Protein AF-A0A954HGY5-F1 (afdb_monomer_lite)

Secondary structure (DSSP, 8-state):
----TT-TTTT---------BTTB--EEEEEETTEEEEEETTTTEEEEEE---S-S--------SSS----------PPPPSS--

Radius of gyration: 15.25 Å; chains: 1; bounding box: 36×39×39 Å

Structure (mmCIF, N/CA/C/O backbone):
data_AF-A0A954HGY5-F1
#
_entry.id   AF-A0A954HGY5-F1
#
loop_
_atom_site.group_PDB
_atom_site.id
_atom_site.type_symbol
_atom_site.label_atom_id
_atom_site.label_alt_id
_atom_site.label_comp_id
_atom_site.label_asym_id
_atom_site.label_entity_id
_atom_site.label_seq_id
_atom_site.pdbx_PDB_ins_code
_atom_site.Cartn_x
_atom_site.Cartn_y
_atom_site.Cartn_z
_atom_site.occupancy
_atom_site.B_iso_or_equiv
_atom_site.auth_seq_id
_atom_site.auth_comp_id
_atom_site.auth_asym_id
_atom_site.auth_atom_id
_atom_site.pdbx_PDB_model_num
ATOM 1 N N . SER A 1 1 ? 5.378 8.008 -9.673 1.00 68.62 1 SER A N 1
ATOM 2 C CA . SER A 1 1 ? 6.177 7.115 -10.543 1.00 68.62 1 SER A CA 1
ATOM 3 C C . SER A 1 1 ? 7.187 7.948 -11.325 1.00 68.62 1 SER A C 1
ATOM 5 O O . SER A 1 1 ? 6.972 9.148 -11.430 1.00 68.62 1 SER A O 1
ATOM 7 N N . GLY A 1 2 ? 8.277 7.350 -11.818 1.00 85.69 2 GLY A N 1
ATOM 8 C CA . GLY A 1 2 ? 9.243 8.011 -12.702 1.00 85.69 2 GLY A CA 1
ATOM 9 C C . GLY A 1 2 ? 8.839 7.860 -14.168 1.00 85.69 2 GLY A C 1
ATOM 10 O O . GLY A 1 2 ? 8.300 8.789 -14.755 1.00 85.69 2 GLY A O 1
ATOM 11 N N . ASN A 1 3 ? 9.053 6.675 -14.744 1.00 88.62 3 ASN A N 1
ATOM 12 C CA . ASN A 1 3 ? 8.661 6.380 -16.124 1.00 88.62 3 ASN A CA 1
ATOM 13 C C . ASN A 1 3 ? 7.153 6.075 -16.209 1.00 88.62 3 ASN A C 1
ATOM 15 O O . ASN A 1 3 ? 6.666 5.191 -15.497 1.00 88.62 3 ASN A O 1
ATOM 19 N N . VAL A 1 4 ? 6.425 6.809 -17.057 1.00 93.75 4 VAL A N 1
ATOM 20 C CA . VAL A 1 4 ? 4.964 6.684 -17.238 1.00 93.75 4 VAL A CA 1
ATOM 21 C C . VAL A 1 4 ? 4.499 6.811 -18.698 1.00 93.75 4 VAL A C 1
ATOM 23 O O . VAL A 1 4 ? 3.328 6.576 -18.982 1.00 93.75 4 VAL A O 1
ATOM 26 N N . ASP A 1 5 ? 5.393 7.136 -19.638 1.00 93.19 5 ASP A N 1
ATOM 27 C CA . ASP A 1 5 ? 5.026 7.551 -21.007 1.00 93.19 5 ASP A CA 1
ATOM 28 C C . ASP A 1 5 ? 4.505 6.405 -21.889 1.00 93.19 5 ASP A C 1
ATOM 30 O O . ASP A 1 5 ? 3.996 6.621 -22.987 1.00 93.19 5 ASP A O 1
ATOM 34 N N . PHE A 1 6 ? 4.619 5.166 -21.414 1.00 93.62 6 PHE A N 1
ATOM 35 C CA . PHE A 1 6 ? 4.206 3.972 -22.146 1.00 93.62 6 PHE A CA 1
ATOM 36 C C . PHE A 1 6 ? 2.683 3.792 -22.215 1.00 93.62 6 PHE A C 1
ATOM 38 O O . PHE A 1 6 ? 2.211 3.039 -23.067 1.00 93.62 6 PHE A O 1
ATOM 45 N N . HIS A 1 7 ? 1.906 4.429 -21.330 1.00 95.56 7 HIS A N 1
ATOM 46 C CA . HIS A 1 7 ? 0.445 4.359 -21.380 1.00 95.56 7 HIS A CA 1
ATOM 47 C C . HIS A 1 7 ? -0.222 5.553 -20.684 1.00 95.56 7 HIS A C 1
ATOM 49 O O . HIS A 1 7 ? 0.037 5.832 -19.517 1.00 95.56 7 HIS A O 1
ATOM 55 N N . SER A 1 8 ? -1.163 6.211 -21.365 1.00 95.00 8 SER A N 1
ATOM 56 C CA . SER A 1 8 ? -1.820 7.438 -20.880 1.00 95.00 8 SER A CA 1
ATOM 57 C C . SER A 1 8 ? -2.623 7.266 -19.588 1.00 95.00 8 SER A C 1
ATOM 59 O O . SER A 1 8 ? -2.752 8.212 -18.820 1.00 95.00 8 SER A O 1
ATOM 61 N N . ALA A 1 9 ? -3.150 6.067 -19.332 1.00 93.62 9 ALA A N 1
ATOM 62 C CA . ALA A 1 9 ? -3.872 5.763 -18.094 1.00 93.62 9 ALA A CA 1
ATOM 63 C C . ALA A 1 9 ? -2.955 5.393 -16.912 1.00 93.62 9 ALA A C 1
ATOM 65 O O . ALA A 1 9 ? -3.442 5.229 -15.801 1.00 93.62 9 ALA A O 1
ATOM 66 N N . PHE A 1 10 ? -1.647 5.222 -17.137 1.00 94.31 10 PHE A N 1
ATOM 67 C CA . PHE A 1 10 ? -0.720 4.804 -16.087 1.00 94.31 10 PHE A CA 1
ATOM 68 C C . PHE A 1 10 ? -0.503 5.842 -14.969 1.00 94.31 10 PHE A C 1
ATOM 70 O O . PHE A 1 10 ? -0.472 5.433 -13.811 1.00 94.31 10 PHE A O 1
ATOM 77 N N . PRO A 1 11 ? -0.381 7.164 -15.228 1.00 93.50 11 PRO A N 1
ATOM 78 C CA . PRO A 1 11 ? -0.289 8.174 -14.167 1.00 93.50 11 PRO A CA 1
ATOM 79 C C . PRO A 1 11 ? -1.655 8.457 -13.504 1.00 93.50 11 PRO A C 1
ATOM 81 O O . PRO A 1 11 ? -2.038 9.608 -13.299 1.00 93.50 11 PRO A O 1
ATOM 84 N N . GLY A 1 12 ? -2.408 7.402 -13.202 1.00 92.19 12 GLY A N 1
ATOM 85 C CA . GLY A 1 12 ? -3.713 7.467 -12.564 1.00 92.19 12 GLY A CA 1
ATOM 86 C C . GLY A 1 12 ? -3.630 7.657 -11.052 1.00 92.19 12 GLY A C 1
ATOM 87 O O . GLY A 1 12 ? -2.593 7.458 -10.419 1.00 92.19 12 GLY A O 1
ATOM 88 N N . ARG A 1 13 ? -4.770 8.031 -10.471 1.00 94.50 13 ARG A N 1
ATOM 89 C CA . ARG A 1 13 ? -4.999 7.993 -9.030 1.00 94.50 13 ARG A CA 1
ATOM 90 C C . ARG A 1 13 ? -5.954 6.846 -8.728 1.00 94.50 13 ARG A C 1
ATOM 92 O O . ARG A 1 13 ? -6.996 6.729 -9.371 1.00 94.50 13 ARG A O 1
ATOM 99 N N . HIS A 1 14 ? -5.587 6.030 -7.751 1.00 94.44 14 HIS A N 1
ATOM 100 C CA . HIS A 1 14 ? -6.403 4.933 -7.256 1.00 94.44 14 HIS A CA 1
ATOM 101 C C . HIS A 1 14 ? -6.778 5.213 -5.803 1.00 94.44 14 HIS A C 1
ATOM 103 O O . HIS A 1 14 ? -5.924 5.572 -4.993 1.00 94.44 14 HIS A O 1
ATOM 109 N N . ASP A 1 15 ? -8.055 5.042 -5.480 1.00 96.50 15 ASP A N 1
ATOM 110 C CA . ASP A 1 15 ? -8.595 5.250 -4.142 1.00 96.50 15 ASP A CA 1
ATOM 111 C C . ASP A 1 15 ? -9.380 3.996 -3.726 1.00 96.50 15 ASP A C 1
ATOM 113 O O . ASP A 1 15 ? -9.942 3.283 -4.562 1.00 96.50 15 ASP A O 1
ATOM 117 N N . ALA A 1 16 ? -9.423 3.724 -2.424 1.00 95.88 16 ALA A N 1
ATOM 118 C CA . ALA A 1 16 ? -10.173 2.616 -1.848 1.00 95.88 16 ALA A CA 1
ATOM 119 C C . ALA A 1 16 ? -10.882 3.068 -0.562 1.00 95.88 16 ALA A C 1
ATOM 121 O O . ALA A 1 16 ? -10.405 3.993 0.103 1.00 95.88 16 ALA A O 1
ATOM 122 N N . PRO A 1 17 ? -12.005 2.432 -0.179 1.00 96.19 17 PRO A N 1
ATOM 123 C CA . PRO A 1 17 ? -12.651 2.714 1.096 1.00 96.19 17 PRO A CA 1
ATOM 124 C C . PRO A 1 17 ? -11.686 2.514 2.273 1.00 96.19 17 PRO A C 1
ATOM 126 O O . PRO A 1 17 ? -11.025 1.483 2.376 1.00 96.19 17 PRO A O 1
ATOM 129 N N . ALA A 1 18 ? -11.638 3.492 3.178 1.00 95.88 18 ALA A N 1
ATOM 130 C CA . ALA A 1 18 ? -10.761 3.478 4.345 1.00 95.88 18 ALA A CA 1
ATOM 131 C C . ALA A 1 18 ? -11.510 3.946 5.594 1.00 95.88 18 ALA A C 1
ATOM 133 O O . ALA A 1 18 ? -11.405 5.096 6.019 1.00 95.88 18 ALA A O 1
ATOM 134 N N . ARG A 1 19 ? -12.317 3.051 6.174 1.00 96.50 19 ARG A N 1
ATOM 135 C CA . ARG A 1 19 ? -13.029 3.359 7.419 1.00 96.50 19 ARG A CA 1
ATOM 136 C C . ARG A 1 19 ? -12.060 3.374 8.601 1.00 96.50 19 ARG A C 1
ATOM 138 O O . ARG A 1 19 ? -11.130 2.568 8.662 1.00 96.50 19 ARG A O 1
ATOM 145 N N . LEU A 1 20 ? -12.360 4.217 9.581 1.00 96.94 20 LEU A N 1
ATOM 146 C CA . LEU A 1 20 ? -11.704 4.171 10.883 1.00 96.94 20 LEU A CA 1
ATOM 147 C C . LEU A 1 20 ? -12.264 3.012 11.721 1.00 96.94 20 LEU A C 1
ATOM 149 O O . LEU A 1 20 ? -13.474 2.766 11.733 1.00 96.94 20 LEU A O 1
ATOM 153 N N . VAL A 1 21 ? -11.383 2.329 12.448 1.00 96.69 21 VAL A N 1
ATOM 154 C CA . VAL A 1 21 ? -11.708 1.343 13.485 1.00 96.69 21 VAL A CA 1
ATOM 155 C C . VAL A 1 21 ? -11.287 1.953 14.813 1.00 96.69 21 VAL A C 1
ATOM 157 O O . VAL A 1 21 ? -10.120 2.295 14.989 1.00 96.69 21 VAL A O 1
ATOM 160 N N . ASP A 1 22 ? -12.248 2.183 15.709 1.00 95.38 22 ASP A N 1
ATOM 161 C CA . ASP A 1 22 ? -12.017 2.843 17.003 1.00 95.38 22 ASP A CA 1
ATOM 162 C C . ASP A 1 22 ? -11.259 4.181 16.873 1.00 95.38 22 ASP A C 1
ATOM 164 O O . ASP A 1 22 ? -10.342 4.502 17.628 1.00 95.38 22 ASP A O 1
ATOM 168 N N . GLY A 1 23 ? -11.618 4.960 15.845 1.00 95.38 23 GLY A N 1
ATOM 169 C CA . GLY A 1 23 ? -11.006 6.259 15.546 1.00 95.38 23 GLY A CA 1
ATOM 170 C C . GLY A 1 23 ? -9.604 6.190 14.929 1.00 95.38 23 GLY A C 1
ATOM 171 O O . GLY A 1 23 ? -8.985 7.232 14.738 1.00 95.38 23 GLY A O 1
ATOM 172 N N . SER A 1 24 ? -9.103 4.996 14.598 1.00 96.44 24 SER A N 1
ATOM 173 C CA . SER A 1 24 ? -7.777 4.788 14.008 1.00 96.44 24 SER A CA 1
ATOM 174 C C . SER A 1 24 ? -7.859 4.130 12.632 1.00 96.44 24 SER A C 1
ATOM 176 O O . SER A 1 24 ? -8.715 3.287 12.377 1.00 96.44 24 SER A O 1
ATOM 178 N N . LEU A 1 25 ? -6.935 4.496 11.745 1.00 96.94 25 LEU A N 1
ATOM 179 C CA . LEU A 1 25 ? -6.709 3.812 10.474 1.00 96.94 25 LEU A CA 1
ATOM 180 C C . LEU A 1 25 ? -5.409 3.020 10.577 1.00 96.94 25 LEU A C 1
ATOM 182 O O . LEU A 1 25 ? -4.360 3.589 10.882 1.00 96.94 25 LEU A O 1
ATOM 186 N N . LYS A 1 26 ? -5.465 1.718 10.305 1.00 97.75 26 LYS A N 1
ATOM 187 C CA . LYS A 1 26 ? -4.267 0.879 10.226 1.00 97.75 26 LYS A CA 1
ATOM 188 C C . LYS A 1 26 ? -3.913 0.669 8.761 1.00 97.75 26 LYS A C 1
ATOM 190 O O . LYS A 1 26 ? -4.760 0.265 7.975 1.00 97.75 26 LYS A O 1
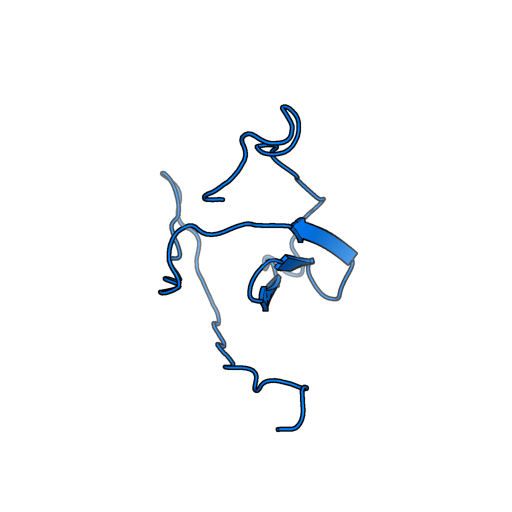ATOM 195 N N . LEU A 1 27 ? -2.661 0.934 8.404 1.00 97.75 27 LEU A N 1
ATOM 196 C CA . LEU A 1 27 ? -2.135 0.693 7.065 1.00 97.75 27 LEU A CA 1
ATOM 197 C C . LEU A 1 27 ? -0.945 -0.255 7.157 1.00 97.75 27 LEU A C 1
ATOM 199 O O . LEU A 1 27 ? -0.060 -0.069 7.994 1.00 97.75 27 LEU A O 1
ATOM 203 N N . ARG A 1 28 ? -0.905 -1.250 6.274 1.00 98.06 28 ARG A N 1
ATOM 204 C CA . ARG A 1 28 ? 0.295 -2.048 6.019 1.00 98.06 28 ARG A CA 1
ATOM 205 C C . ARG A 1 28 ? 0.700 -1.846 4.571 1.00 98.06 28 ARG A C 1
ATOM 207 O O . ARG A 1 28 ? -0.088 -2.118 3.674 1.00 98.06 28 ARG A O 1
ATOM 214 N N . ILE A 1 29 ? 1.916 -1.354 4.364 1.00 97.56 29 ILE A N 1
ATOM 215 C CA . ILE A 1 29 ? 2.405 -0.961 3.045 1.00 97.56 29 ILE A CA 1
ATOM 216 C C . ILE A 1 29 ? 3.618 -1.818 2.700 1.00 97.56 29 ILE A C 1
ATOM 218 O O . ILE A 1 29 ? 4.587 -1.852 3.459 1.00 97.56 29 ILE A O 1
ATOM 222 N N . PHE A 1 30 ? 3.561 -2.503 1.562 1.00 96.88 30 PHE A N 1
ATOM 223 C CA . PHE A 1 30 ? 4.709 -3.165 0.957 1.00 96.88 30 PHE A CA 1
ATOM 224 C C . PHE A 1 30 ? 5.207 -2.328 -0.211 1.00 96.88 30 PHE A C 1
ATOM 226 O O . PHE A 1 30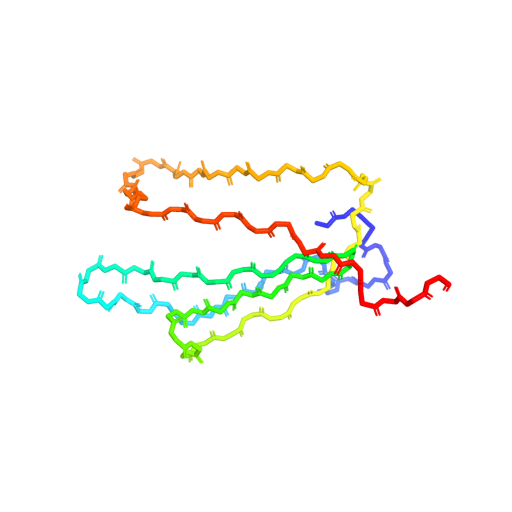 ? 4.423 -1.872 -1.040 1.00 96.88 30 PHE A O 1
ATOM 233 N N . VAL A 1 31 ? 6.520 -2.135 -0.265 1.00 94.38 31 VAL A N 1
ATOM 234 C CA . VAL A 1 31 ? 7.199 -1.442 -1.357 1.00 94.38 31 VAL A CA 1
ATOM 235 C C . VAL A 1 31 ? 8.296 -2.363 -1.866 1.00 94.38 31 VAL A C 1
ATOM 237 O O . VAL A 1 31 ? 9.137 -2.814 -1.088 1.00 94.38 31 VAL A O 1
ATOM 240 N N . ASP A 1 32 ? 8.279 -2.632 -3.165 1.00 93.31 32 ASP A N 1
ATOM 241 C CA . ASP A 1 32 ? 9.331 -3.361 -3.873 1.00 93.31 32 ASP A CA 1
ATOM 242 C C . ASP A 1 32 ? 9.789 -2.533 -5.088 1.00 93.31 32 ASP A C 1
ATOM 244 O O . AS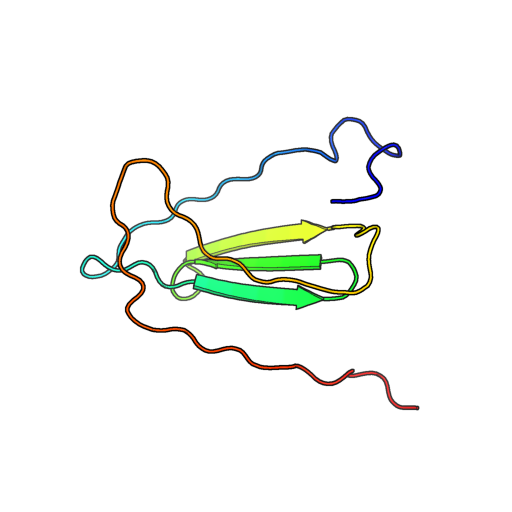P A 1 32 ? 9.281 -1.444 -5.359 1.00 93.31 32 ASP A O 1
ATOM 248 N N . ARG A 1 33 ? 10.757 -3.045 -5.850 1.00 92.12 33 ARG A N 1
ATOM 249 C CA . ARG A 1 33 ? 11.407 -2.375 -6.987 1.00 92.12 33 ARG A CA 1
ATOM 250 C C . ARG A 1 33 ? 10.433 -1.736 -7.976 1.00 92.12 33 ARG A C 1
ATOM 252 O O . ARG A 1 33 ? 10.777 -0.730 -8.589 1.00 92.12 33 ARG A O 1
ATOM 259 N N . S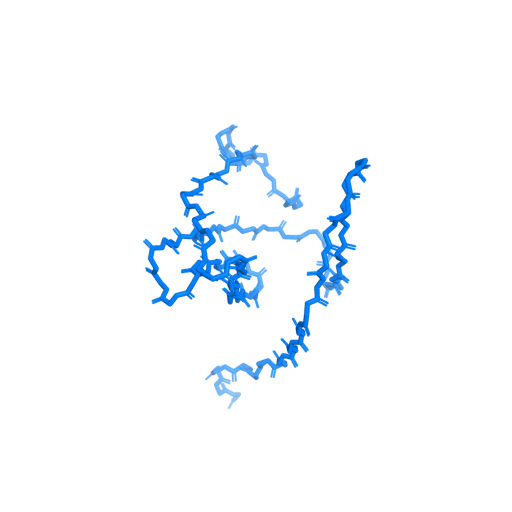ER A 1 34 ? 9.264 -2.346 -8.187 1.00 93.62 34 SER A N 1
ATOM 260 C CA . SER A 1 34 ? 8.280 -1.848 -9.157 1.00 93.62 34 SER A CA 1
ATOM 261 C C . SER A 1 34 ? 6.826 -1.954 -8.709 1.00 93.62 34 SER A C 1
ATOM 263 O O . SER A 1 34 ? 5.922 -1.914 -9.547 1.00 93.62 34 SER A O 1
ATOM 265 N N . THR A 1 35 ? 6.586 -2.114 -7.409 1.00 94.75 35 THR A N 1
ATOM 266 C CA . THR A 1 35 ? 5.236 -2.280 -6.865 1.00 94.75 35 THR A CA 1
ATOM 267 C C . THR A 1 35 ? 5.077 -1.573 -5.531 1.00 94.75 35 THR A C 1
ATOM 269 O O . THR A 1 35 ? 6.020 -1.459 -4.744 1.00 94.75 35 THR A O 1
ATOM 272 N N . ILE A 1 36 ? 3.855 -1.111 -5.289 1.00 95.88 36 ILE A N 1
ATOM 273 C CA . ILE A 1 36 ? 3.382 -0.671 -3.983 1.00 95.88 36 ILE A CA 1
ATOM 274 C C . ILE A 1 36 ? 2.067 -1.398 -3.719 1.00 95.88 36 ILE A C 1
ATOM 276 O O . ILE A 1 36 ? 1.173 -1.399 -4.564 1.00 95.88 36 ILE A O 1
ATOM 280 N N . GLU A 1 37 ? 1.946 -2.005 -2.545 1.00 97.81 37 GLU A N 1
ATOM 281 C CA . GLU A 1 37 ? 0.705 -2.623 -2.083 1.00 97.81 37 GLU A CA 1
ATOM 282 C C . GLU A 1 37 ? 0.314 -2.031 -0.733 1.00 97.81 37 GLU A C 1
ATOM 284 O O . GLU A 1 37 ? 1.095 -2.065 0.219 1.00 97.81 37 GLU A O 1
ATOM 289 N N . VAL A 1 38 ? -0.895 -1.484 -0.650 1.00 98.06 38 VAL A N 1
ATOM 290 C CA . VAL A 1 38 ? -1.448 -0.858 0.552 1.00 98.06 38 VAL A CA 1
ATOM 291 C C . VAL A 1 38 ? -2.631 -1.681 1.028 1.00 98.06 38 VAL A C 1
ATOM 293 O O . VAL A 1 38 ? -3.642 -1.789 0.339 1.00 98.06 38 VAL A O 1
ATOM 296 N N . PHE A 1 39 ? -2.514 -2.226 2.231 1.00 98.38 39 PHE A N 1
ATOM 297 C CA . PHE A 1 39 ? -3.570 -2.956 2.915 1.00 98.38 39 PHE A CA 1
ATOM 298 C C . PHE A 1 39 ? -4.193 -2.051 3.970 1.00 98.38 39 PHE A C 1
ATOM 300 O O . PHE A 1 39 ? -3.498 -1.559 4.867 1.00 98.38 39 PHE A O 1
ATOM 307 N N . VAL A 1 40 ? -5.500 -1.844 3.855 1.00 98.25 40 VAL A N 1
ATOM 308 C CA . VAL A 1 40 ? -6.297 -1.063 4.798 1.00 98.25 40 VAL A CA 1
ATOM 309 C C . 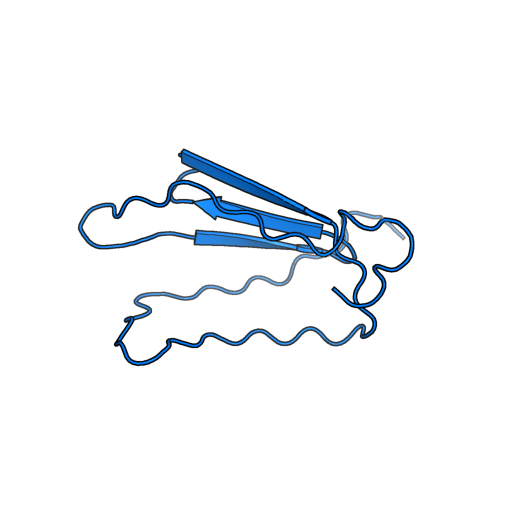VAL A 1 40 ? -6.840 -1.975 5.890 1.00 98.25 40 VAL A C 1
ATOM 311 O O . VAL A 1 40 ? -7.418 -3.028 5.609 1.00 98.25 40 VAL A O 1
ATOM 314 N N . ASN A 1 41 ? -6.673 -1.549 7.140 1.00 97.19 41 ASN A N 1
ATOM 315 C CA . ASN A 1 41 ? -7.011 -2.308 8.335 1.00 97.19 41 ASN A CA 1
ATOM 316 C C . ASN A 1 41 ? -6.410 -3.720 8.252 1.00 97.19 41 ASN A C 1
ATOM 318 O O . ASN A 1 41 ? -5.212 -3.869 8.006 1.00 97.19 41 ASN A O 1
ATOM 322 N N . ASP A 1 42 ? -7.219 -4.755 8.432 1.00 96.00 42 ASP A N 1
ATOM 323 C CA . ASP A 1 42 ? -6.789 -6.148 8.325 1.00 96.00 42 ASP A CA 1
ATOM 324 C C . ASP A 1 42 ? -7.140 -6.749 6.949 1.00 96.00 42 ASP A C 1
ATOM 326 O O . ASP A 1 42 ? -7.525 -7.910 6.841 1.00 96.00 42 ASP A O 1
ATOM 330 N N . GLY A 1 43 ? -6.994 -5.944 5.887 1.00 96.00 43 GLY A N 1
ATOM 331 C CA . GLY A 1 43 ? -7.251 -6.342 4.498 1.00 96.00 43 GLY A CA 1
ATOM 332 C C . GLY A 1 43 ? -8.677 -6.075 4.012 1.00 96.00 43 GLY A C 1
ATOM 333 O O . GLY A 1 43 ? -9.105 -6.677 3.033 1.00 96.00 43 GLY A O 1
ATOM 334 N N . GLU A 1 44 ? -9.413 -5.174 4.671 1.00 97.25 44 GLU A N 1
ATOM 335 C CA . GLU A 1 44 ? -10.783 -4.793 4.277 1.00 97.25 44 GLU A CA 1
ATOM 336 C C . GLU A 1 44 ? -10.830 -4.145 2.888 1.00 97.25 44 GLU A C 1
ATOM 338 O O . GLU A 1 44 ? -11.818 -4.271 2.166 1.00 97.25 44 GLU A O 1
ATOM 343 N N . ALA A 1 45 ? -9.745 -3.466 2.516 1.00 98.00 45 ALA A N 1
ATOM 344 C CA . ALA A 1 45 ? -9.490 -2.997 1.169 1.00 98.00 45 ALA A CA 1
ATOM 345 C C . ALA A 1 45 ? -7.993 -3.099 0.857 1.00 98.00 45 ALA A C 1
ATOM 347 O O . ALA A 1 45 ? -7.146 -3.020 1.756 1.00 98.00 45 ALA A O 1
ATOM 348 N N . VAL A 1 46 ? -7.674 -3.270 -0.426 1.00 97.88 46 VAL A N 1
ATOM 349 C CA . VAL A 1 46 ? -6.299 -3.367 -0.920 1.00 97.88 46 VAL A CA 1
ATOM 350 C C . VAL A 1 46 ? -6.153 -2.510 -2.170 1.00 97.88 46 VAL A C 1
ATOM 352 O O . VAL A 1 46 ? -6.984 -2.587 -3.074 1.00 97.88 46 VAL A O 1
ATOM 355 N N . ILE A 1 47 ? -5.087 -1.715 -2.220 1.00 98.12 47 ILE A N 1
ATOM 356 C CA . ILE A 1 47 ? -4.614 -1.066 -3.444 1.00 98.12 47 ILE A CA 1
ATOM 357 C C . ILE A 1 47 ? -3.309 -1.750 -3.832 1.00 98.12 47 ILE A C 1
ATOM 359 O O . ILE A 1 47 ? -2.354 -1.731 -3.057 1.00 98.12 47 ILE A O 1
ATOM 363 N N . SER A 1 48 ? -3.265 -2.332 -5.026 1.00 97.44 48 SER A N 1
ATOM 364 C CA . SER A 1 48 ? -2.053 -2.900 -5.617 1.00 97.44 48 SER A CA 1
ATOM 365 C C . SER A 1 48 ? -1.718 -2.113 -6.868 1.00 97.44 48 SER A C 1
ATOM 367 O O . SER A 1 48 ? -2.541 -2.038 -7.780 1.00 97.44 48 SER A O 1
ATOM 369 N N . ASP A 1 49 ? -0.521 -1.540 -6.915 1.00 96.06 49 ASP A N 1
ATOM 370 C CA . ASP A 1 49 ? -0.116 -0.696 -8.030 1.00 96.06 49 ASP A CA 1
ATOM 371 C C . ASP A 1 49 ? 1.319 -0.965 -8.473 1.00 96.06 49 ASP A C 1
ATOM 373 O O . ASP A 1 49 ? 2.187 -1.364 -7.687 1.00 96.06 49 ASP A O 1
ATOM 377 N N . ARG A 1 50 ? 1.572 -0.726 -9.759 1.00 95.25 50 ARG A N 1
ATOM 378 C CA . ARG A 1 50 ? 2.915 -0.779 -10.328 1.00 95.25 50 ARG A CA 1
ATOM 379 C C . ARG A 1 50 ? 3.505 0.616 -10.372 1.00 95.25 50 ARG A C 1
ATOM 381 O O . ARG A 1 50 ? 2.849 1.588 -10.719 1.00 95.25 50 ARG A O 1
ATOM 388 N N . VAL A 1 51 ? 4.797 0.701 -10.096 1.00 93.38 51 VAL A N 1
ATOM 389 C CA . VAL A 1 51 ? 5.567 1.939 -10.202 1.00 93.38 51 VAL A CA 1
ATOM 390 C C . VAL A 1 51 ? 6.871 1.668 -10.933 1.00 93.38 51 VAL A C 1
ATOM 392 O O . VAL A 1 51 ? 7.430 0.579 -10.847 1.00 93.38 51 VAL A O 1
ATOM 395 N N . PHE A 1 52 ? 7.386 2.667 -11.643 1.00 93.62 52 PHE A N 1
ATOM 396 C CA . PHE A 1 52 ? 8.698 2.599 -12.286 1.00 93.62 52 PHE A CA 1
ATOM 397 C C . PHE A 1 52 ? 9.528 3.807 -11.835 1.00 93.62 52 PHE A C 1
ATOM 399 O O . PHE A 1 52 ? 9.556 4.826 -12.532 1.00 93.62 52 PHE A O 1
ATOM 406 N N . PRO A 1 53 ? 10.121 3.763 -10.625 1.00 89.81 53 PRO A N 1
ATOM 407 C CA . PRO A 1 53 ? 10.885 4.878 -10.072 1.00 89.81 53 PRO A CA 1
ATOM 408 C C . PRO A 1 53 ? 12.096 5.223 -10.946 1.00 89.81 53 PRO A C 1
ATOM 410 O O . PRO A 1 53 ? 12.750 4.338 -11.490 1.00 89.81 53 PRO A O 1
ATOM 413 N N . SER A 1 54 ? 12.415 6.512 -11.066 1.00 86.56 54 SER A N 1
ATOM 414 C CA . SER A 1 54 ? 13.625 6.984 -11.758 1.00 86.56 54 SER A CA 1
ATOM 415 C C . SER A 1 54 ? 14.877 6.947 -10.871 1.00 86.56 54 SER A C 1
ATOM 417 O O . SER A 1 54 ? 15.991 6.948 -11.385 1.00 86.56 54 SER A O 1
ATOM 419 N N . SER A 1 55 ? 14.700 6.898 -9.546 1.00 84.06 55 SER A N 1
ATOM 420 C CA . SER A 1 55 ? 15.767 6.806 -8.547 1.00 84.06 55 SER A CA 1
ATOM 421 C C . SER A 1 55 ? 15.675 5.492 -7.777 1.00 84.06 55 SER A C 1
ATOM 423 O O . SER A 1 55 ? 14.581 5.023 -7.469 1.00 84.06 55 SER A O 1
ATOM 425 N N . GLN A 1 56 ? 16.836 4.945 -7.418 1.00 76.56 56 GLN A N 1
ATOM 426 C CA . GLN A 1 56 ? 16.966 3.761 -6.562 1.00 76.56 56 GLN A CA 1
ATOM 427 C C . GLN A 1 56 ? 17.117 4.108 -5.070 1.00 76.56 56 GLN A C 1
ATOM 429 O O . GLN A 1 56 ? 17.386 3.225 -4.260 1.00 76.56 56 GLN A O 1
ATOM 434 N N . GLN A 1 57 ? 16.984 5.384 -4.696 1.00 80.06 57 GLN A N 1
ATOM 435 C CA . GLN A 1 57 ? 17.049 5.843 -3.307 1.00 80.06 57 GLN A CA 1
ATOM 436 C C . GLN A 1 57 ? 15.632 6.154 -2.805 1.00 80.06 57 GLN A C 1
ATOM 438 O O . GLN A 1 57 ? 15.127 7.246 -3.079 1.00 80.06 57 GLN A O 1
ATOM 443 N N . PRO A 1 58 ? 14.957 5.211 -2.123 1.00 78.19 58 PRO A N 1
ATOM 444 C CA . PRO A 1 58 ? 13.625 5.457 -1.592 1.00 78.19 58 PRO A CA 1
ATOM 445 C C . PRO A 1 58 ? 13.689 6.408 -0.391 1.00 78.19 58 PRO A C 1
ATOM 447 O O . PRO A 1 58 ? 14.498 6.224 0.518 1.00 78.19 58 PRO A O 1
ATOM 450 N N . LEU A 1 59 ? 12.795 7.395 -0.374 1.00 86.50 59 LEU A N 1
ATOM 451 C CA . LEU A 1 59 ? 12.502 8.233 0.787 1.00 86.50 59 LEU A CA 1
ATOM 452 C C . LEU A 1 59 ? 11.084 7.915 1.264 1.00 86.50 59 LEU A C 1
ATOM 454 O O . LEU A 1 59 ? 10.178 7.755 0.447 1.00 86.50 59 LEU A O 1
ATOM 458 N N . ILE A 1 60 ? 10.901 7.837 2.581 1.00 88.81 60 ILE A N 1
ATOM 459 C CA . ILE A 1 60 ? 9.583 7.741 3.206 1.00 88.81 60 ILE A CA 1
ATOM 460 C C . ILE A 1 60 ? 9.344 9.042 3.955 1.00 88.81 60 ILE A C 1
ATOM 462 O O . ILE A 1 60 ? 10.130 9.419 4.823 1.00 88.81 60 ILE A O 1
ATOM 466 N N . GLU A 1 61 ? 8.245 9.702 3.622 1.00 91.44 61 GLU A N 1
ATOM 467 C CA . GLU A 1 61 ? 7.793 10.929 4.259 1.00 91.44 61 GLU A CA 1
ATOM 468 C C . GLU A 1 61 ? 6.318 10.774 4.628 1.00 91.44 61 GLU A C 1
ATOM 470 O O . GLU A 1 61 ? 5.531 10.206 3.868 1.00 91.44 61 GLU A O 1
ATOM 475 N N . ALA A 1 62 ? 5.950 11.274 5.805 1.00 91.38 62 ALA A N 1
ATOM 476 C CA . ALA A 1 62 ? 4.563 11.432 6.202 1.00 91.38 62 ALA A CA 1
ATOM 477 C C . ALA A 1 62 ? 4.244 12.924 6.249 1.00 91.38 62 ALA A C 1
ATOM 479 O O . ALA A 1 62 ? 4.947 13.689 6.907 1.00 91.38 62 ALA A O 1
ATOM 480 N N . PHE A 1 63 ? 3.172 13.319 5.575 1.00 92.44 63 PHE A N 1
ATOM 481 C CA . PHE A 1 63 ? 2.711 14.697 5.519 1.00 92.44 63 PHE A CA 1
ATOM 482 C C . PHE A 1 63 ? 1.202 14.750 5.769 1.00 92.44 63 PHE A C 1
ATOM 484 O O . PHE A 1 63 ? 0.473 13.789 5.521 1.00 92.44 63 PHE A O 1
ATOM 491 N N . CYS A 1 64 ? 0.740 15.884 6.279 1.00 92.44 64 CYS A N 1
ATOM 492 C CA . CYS A 1 64 ? -0.670 16.228 6.398 1.00 92.44 64 CYS A CA 1
ATOM 493 C C . CYS A 1 64 ? -0.850 17.618 5.777 1.00 92.44 64 CYS A C 1
ATOM 495 O O . CYS A 1 64 ? 0.110 18.386 5.741 1.00 92.44 64 CYS A O 1
ATOM 497 N N . GLY A 1 65 ? -2.033 17.901 5.230 1.00 89.81 65 GLY A N 1
ATOM 498 C CA . GLY A 1 65 ? -2.354 19.223 4.684 1.00 89.81 65 GLY A CA 1
ATOM 499 C C . GLY A 1 65 ? -2.577 20.247 5.799 1.00 89.81 65 GLY A C 1
ATOM 500 O O . GLY A 1 65 ? -1.812 20.321 6.754 1.00 89.81 65 GLY A O 1
ATOM 501 N N . ASP A 1 66 ? -3.668 21.004 5.706 1.00 87.88 66 ASP A N 1
ATOM 502 C CA . ASP A 1 66 ? -3.990 22.054 6.687 1.00 87.88 66 ASP A CA 1
ATOM 503 C C . ASP A 1 66 ? -4.542 21.510 8.021 1.00 87.88 66 ASP A C 1
ATOM 505 O O . ASP A 1 66 ? -4.729 22.256 8.983 1.00 87.88 66 ASP A O 1
ATOM 509 N N . GLU A 1 67 ? -4.817 20.207 8.092 1.00 89.31 67 GLU A N 1
ATOM 510 C CA . GLU A 1 67 ? -5.344 19.537 9.279 1.00 89.31 67 GLU A CA 1
ATOM 511 C C . GLU A 1 67 ? -4.249 18.823 10.079 1.00 89.31 67 GLU A C 1
ATOM 513 O O . GLU A 1 67 ? -3.091 18.719 9.679 1.00 89.31 67 GLU A O 1
ATOM 518 N N . THR A 1 68 ? -4.620 18.309 11.252 1.00 90.06 68 THR A N 1
ATOM 519 C CA . THR A 1 68 ? -3.720 17.494 12.070 1.00 90.06 68 THR A CA 1
ATOM 520 C C . THR A 1 68 ? -4.097 16.025 11.980 1.00 90.06 68 THR A C 1
ATOM 522 O O . THR A 1 68 ? -5.174 15.622 12.414 1.00 90.06 68 THR A O 1
ATOM 525 N N . ALA A 1 69 ? -3.158 15.206 11.520 1.00 91.44 69 ALA A N 1
ATOM 526 C CA . ALA A 1 69 ? -3.202 13.763 11.697 1.00 91.44 69 ALA A CA 1
ATOM 527 C C . ALA A 1 69 ? -2.181 13.342 12.759 1.00 91.44 69 ALA A C 1
ATOM 529 O O . ALA A 1 69 ? -1.029 13.781 12.749 1.00 91.44 69 ALA A O 1
ATOM 530 N N . LYS A 1 70 ? -2.590 12.463 13.675 1.00 94.00 70 LYS A N 1
ATOM 531 C CA . LYS A 1 70 ? -1.686 11.867 14.660 1.00 94.00 70 LYS A CA 1
ATOM 532 C C . LYS A 1 70 ? -1.293 10.468 14.214 1.00 94.00 70 LYS A C 1
ATOM 534 O O . LYS A 1 70 ? -2.130 9.573 14.160 1.00 94.00 70 LYS A O 1
ATOM 539 N N . ILE A 1 71 ? -0.002 10.263 13.987 1.00 94.88 71 ILE A N 1
ATOM 540 C CA . ILE A 1 71 ? 0.554 8.926 13.805 1.00 94.88 71 ILE A CA 1
ATOM 541 C C . ILE A 1 71 ? 0.844 8.348 15.190 1.00 94.88 71 ILE A C 1
ATOM 543 O O . ILE A 1 71 ? 1.672 8.869 15.936 1.00 94.88 71 ILE A O 1
ATOM 547 N N . THR A 1 72 ? 0.117 7.299 15.565 1.00 95.88 72 THR A N 1
ATOM 548 C CA . THR A 1 72 ? 0.229 6.673 16.891 1.00 95.88 72 THR A CA 1
ATOM 549 C C . THR A 1 72 ? 1.308 5.597 16.952 1.00 95.88 72 THR A C 1
ATOM 551 O O . THR A 1 72 ? 1.848 5.347 18.026 1.00 95.88 72 THR A O 1
ATOM 554 N N . ASN A 1 73 ? 1.634 4.967 15.820 1.00 96.25 73 ASN A N 1
ATOM 555 C CA . ASN A 1 73 ? 2.660 3.93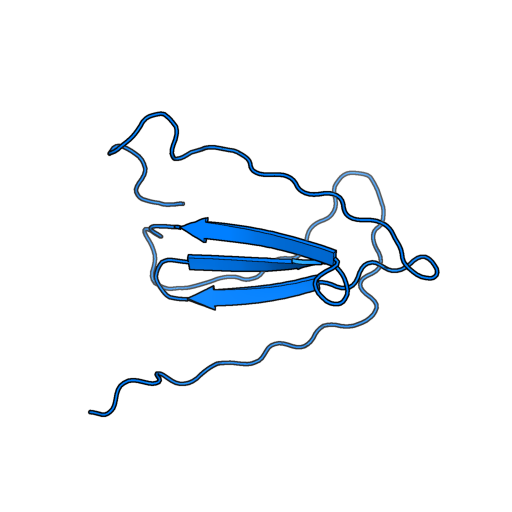6 15.714 1.00 96.25 73 ASN A CA 1
ATOM 556 C C . ASN A 1 73 ? 3.209 3.865 14.282 1.00 96.25 73 ASN A C 1
ATOM 558 O O . ASN A 1 73 ? 2.454 4.004 13.321 1.00 96.25 73 ASN A O 1
ATOM 562 N N . VAL A 1 74 ? 4.510 3.604 14.151 1.00 96.50 74 VAL A N 1
ATOM 563 C CA . VAL A 1 74 ? 5.195 3.371 12.876 1.00 96.50 74 VAL A CA 1
ATOM 564 C C . VAL A 1 74 ? 6.191 2.237 13.059 1.00 96.50 74 VAL A C 1
ATOM 566 O O . VAL A 1 74 ? 7.025 2.273 13.961 1.00 96.50 74 VAL A O 1
ATOM 569 N N . GLN A 1 75 ? 6.130 1.247 12.173 1.00 97.12 75 GLN A N 1
ATOM 570 C CA . GLN A 1 75 ? 7.091 0.150 12.119 1.00 97.12 75 GLN A CA 1
ATOM 571 C C . GLN A 1 75 ? 7.603 0.009 10.688 1.00 97.12 75 GLN A C 1
ATOM 573 O O . GLN A 1 75 ? 6.817 -0.163 9.759 1.00 97.12 75 GLN A O 1
ATOM 578 N N . LEU A 1 76 ? 8.923 0.105 10.514 1.00 95.94 76 LEU A N 1
ATOM 579 C CA . LEU A 1 76 ? 9.594 -0.079 9.229 1.00 95.94 76 LEU A CA 1
ATOM 580 C C . LEU A 1 76 ? 10.417 -1.362 9.280 1.00 95.94 76 LEU A C 1
ATOM 582 O O . LEU A 1 76 ? 11.253 -1.543 10.164 1.00 95.94 76 LEU A O 1
ATOM 586 N N . HIS A 1 77 ? 10.199 -2.233 8.299 1.00 96.38 77 HIS A N 1
ATOM 587 C CA . HIS A 1 77 ? 10.920 -3.492 8.164 1.00 96.38 77 HIS A CA 1
ATOM 588 C C . HIS A 1 77 ? 11.589 -3.548 6.797 1.00 96.38 77 HIS A C 1
ATOM 590 O O . HIS A 1 77 ? 10.912 -3.556 5.771 1.00 96.38 77 HIS A O 1
ATOM 596 N N . GLN A 1 78 ? 12.918 -3.626 6.778 1.00 94.81 78 GLN A N 1
ATOM 597 C CA . GLN A 1 78 ? 13.641 -3.913 5.547 1.00 94.81 78 GLN A CA 1
ATOM 598 C C . GLN A 1 78 ? 13.491 -5.399 5.209 1.00 94.81 78 GLN A C 1
ATOM 600 O O . GLN A 1 78 ? 13.864 -6.269 5.999 1.00 94.81 78 GLN A O 1
ATOM 605 N N . LEU A 1 79 ? 12.954 -5.689 4.026 1.00 94.12 79 LEU A N 1
ATOM 606 C CA . LEU A 1 79 ? 12.812 -7.053 3.529 1.00 94.12 79 LEU A CA 1
ATOM 607 C C . LEU A 1 79 ? 14.068 -7.468 2.757 1.00 94.12 79 LEU A C 1
ATOM 609 O O . LEU A 1 79 ? 14.643 -6.684 2.001 1.00 94.12 79 LEU A O 1
ATOM 613 N N . LYS A 1 80 ? 14.501 -8.715 2.957 1.00 95.12 80 LYS A N 1
ATOM 614 C CA . LYS A 1 80 ? 15.578 -9.320 2.166 1.00 95.12 80 LYS A CA 1
ATOM 615 C C . LYS A 1 80 ? 15.017 -9.834 0.844 1.00 95.12 80 LYS A C 1
ATOM 617 O O . LYS A 1 80 ? 13.864 -10.252 0.779 1.00 95.12 80 LYS A O 1
ATOM 622 N N . SER A 1 81 ? 15.864 -9.848 -0.183 1.00 95.19 81 SER A N 1
ATOM 623 C CA . SER A 1 81 ? 15.552 -10.530 -1.440 1.00 95.19 81 SER A CA 1
ATOM 624 C C . SER A 1 81 ? 15.195 -11.994 -1.174 1.00 95.19 81 SER A C 1
ATOM 626 O O . SER A 1 81 ? 15.861 -12.665 -0.386 1.00 95.19 81 SER A O 1
ATOM 628 N N . VAL A 1 82 ? 14.158 -12.484 -1.852 1.00 95.81 82 VAL A N 1
ATOM 629 C CA . VAL A 1 82 ? 13.776 -13.905 -1.841 1.00 95.81 82 VAL A CA 1
ATOM 630 C C . VAL A 1 82 ? 14.557 -14.729 -2.869 1.00 95.81 82 VAL A C 1
ATOM 632 O O . VAL A 1 82 ? 14.585 -15.956 -2.782 1.00 95.81 82 VAL A O 1
ATOM 635 N N . TRP A 1 83 ? 15.199 -14.067 -3.835 1.00 95.31 83 TRP A N 1
ATOM 636 C CA . TRP A 1 83 ? 16.086 -14.712 -4.799 1.00 95.31 83 TRP A CA 1
ATOM 637 C C . TRP A 1 83 ? 17.346 -15.210 -4.091 1.00 95.31 83 TRP A C 1
ATOM 639 O O . TRP A 1 83 ? 17.941 -14.473 -3.304 1.00 95.31 83 TRP A O 1
ATOM 649 N N . ARG A 1 84 ? 17.737 -16.454 -4.381 1.00 87.38 84 ARG A N 1
ATOM 650 C CA . ARG A 1 84 ? 19.037 -17.001 -3.984 1.00 87.38 84 ARG A CA 1
ATOM 651 C C . ARG A 1 84 ? 20.068 -16.565 -5.021 1.00 87.38 84 ARG A C 1
ATOM 653 O O . ARG A 1 84 ? 19.765 -16.610 -6.212 1.00 87.38 84 ARG A O 1
ATOM 660 N N . GLU A 1 85 ? 21.225 -16.123 -4.548 1.00 67.12 85 GLU A N 1
ATOM 661 C CA . GLU A 1 85 ? 22.426 -15.995 -5.381 1.00 67.12 85 GLU A CA 1
ATOM 662 C C . GLU A 1 85 ? 22.986 -17.377 -5.735 1.00 67.12 85 GLU A C 1
ATOM 664 O O . GLU A 1 85 ? 22.851 -18.300 -4.892 1.00 67.12 85 GLU A O 1
#

pLDDT: mean 93.11, std 5.85, range [67.12, 98.38]

Sequence (85 aa):
SGNVDFHSAFPGRHDAPARLVDGSLKLRIFVDRSTIEVFVNDGEAVISDRVFPSSQQPLIEAFCGDETAKITNVQLHQLKSVWRE

Foldseek 3Di:
DADDVPDPCQPDDDDDDADDDVNDWDWDWDDDQFWIWIATDPNPDIDIHTHHDPDPDDDDDDDDDPDDDDDPDDDDDDDDDPDDD